Protein AF-A0A969B7B1-F1 (afdb_monomer_lite)

Radius of gyration: 15.43 Å; chains: 1; bounding box: 32×30×44 Å

pLDDT: mean 86.75, std 10.15, range [45.34, 95.5]

Secondary structure (DSSP, 8-state):
---GGGSS-HHHHHHHHHSS--HHHHHHHHHHHHHHHHHHHHHHHHT--GGG--HHHHHHHHHT-HHHHHHHHTTT----HHHHHHHHHHHHHTHHHHHHHHHHTT--GGG--HHHHHHHHHHHHHHHH--

Foldseek 3Di:
DDDPCRLADPVLLVLLVPFQADPVLSVLLSLLSNLLVLLLVLCVVVVHFSVPCDLVSQLVVQLPPPVVQVVLVVVVHGPDPVVSVVSSVSSVVNPVVLVVLCVVVVHGSNPDDSVSSSVSSSVVRVVVVVD

Sequence (131 aa):
MLNPNELLTPEESAQVDGALMTAKDRFSTRVAIYALRILKQVAAEGGLPIGAVAADDLQGFIARDAAAQARLAAQSMAMDDRFVQFWSNIIFSAQKPLGAIAATHQCSLASITTAQIIDWFEAQSKASLGS

Structure (mmCIF, N/CA/C/O backbone):
data_AF-A0A969B7B1-F1
#
_entry.id   AF-A0A969B7B1-F1
#
loop_
_atom_site.group_PDB
_atom_site.id
_atom_site.type_symbol
_atom_site.label_atom_id
_atom_site.label_alt_id
_atom_site.label_comp_id
_atom_site.label_asym_id
_atom_site.label_entity_id
_atom_site.label_seq_id
_atom_site.pdbx_PDB_ins_code
_atom_site.Cartn_x
_atom_site.Cartn_y
_atom_site.Cartn_z
_atom_site.occupancy
_atom_site.B_iso_or_equiv
_atom_site.auth_seq_id
_atom_site.auth_comp_id
_atom_site.auth_asym_id
_atom_site.auth_atom_id
_atom_site.pdbx_PDB_model_num
ATOM 1 N N . MET A 1 1 ? 3.369 2.002 -14.182 1.00 50.03 1 MET A N 1
ATOM 2 C CA . MET A 1 1 ? 3.197 2.280 -12.738 1.00 50.03 1 MET A CA 1
ATOM 3 C C . MET A 1 1 ? 2.050 3.235 -12.507 1.00 50.03 1 MET A C 1
ATOM 5 O O . MET A 1 1 ? 1.841 4.121 -13.331 1.00 50.03 1 MET A O 1
ATOM 9 N N . LEU A 1 2 ? 1.367 3.090 -11.370 1.00 47.62 2 LEU A N 1
ATOM 10 C CA . LEU A 1 2 ? 0.388 4.047 -10.853 1.00 47.62 2 LEU A CA 1
ATOM 11 C C . LEU A 1 2 ? 0.933 5.481 -10.962 1.00 47.62 2 LEU A C 1
ATOM 13 O O . LEU A 1 2 ? 2.019 5.777 -10.457 1.00 47.62 2 LEU A O 1
ATOM 17 N N . ASN A 1 3 ? 0.200 6.377 -11.625 1.00 48.88 3 ASN A N 1
ATOM 18 C CA . ASN A 1 3 ? 0.478 7.799 -11.480 1.00 48.88 3 ASN A CA 1
ATOM 19 C C . ASN A 1 3 ? 0.301 8.152 -9.997 1.00 48.88 3 ASN A C 1
ATOM 21 O O . ASN A 1 3 ? -0.726 7.796 -9.424 1.00 48.88 3 ASN A O 1
ATOM 25 N N . PRO A 1 4 ? 1.239 8.875 -9.364 1.00 47.00 4 PRO A N 1
ATOM 26 C CA . PRO A 1 4 ? 1.083 9.299 -7.974 1.00 47.00 4 PRO A CA 1
ATOM 27 C C . PRO A 1 4 ? -0.216 10.081 -7.716 1.00 47.00 4 PRO A C 1
ATOM 29 O O . PRO A 1 4 ? -0.790 9.972 -6.639 1.00 47.00 4 PRO A O 1
ATOM 32 N N . ASN A 1 5 ? -0.713 10.789 -8.738 1.00 45.34 5 ASN A N 1
ATOM 33 C CA . ASN A 1 5 ? -1.994 11.507 -8.731 1.00 45.34 5 ASN A CA 1
ATOM 34 C C . ASN A 1 5 ? -3.237 10.609 -8.918 1.00 45.34 5 ASN A C 1
ATOM 36 O O . ASN A 1 5 ? -4.351 11.108 -8.833 1.00 45.34 5 ASN A O 1
ATOM 40 N N . GLU A 1 6 ? -3.068 9.311 -9.178 1.00 52.81 6 GLU A N 1
ATOM 41 C CA . GLU A 1 6 ? -4.148 8.321 -9.370 1.00 52.81 6 GLU A CA 1
ATOM 42 C C . GLU A 1 6 ? -4.094 7.192 -8.323 1.00 52.81 6 GLU A C 1
ATOM 44 O O . GLU A 1 6 ? -4.854 6.222 -8.365 1.00 52.81 6 GLU A O 1
ATOM 49 N N . LEU A 1 7 ? -3.164 7.293 -7.372 1.00 65.69 7 LEU A N 1
ATOM 50 C CA . LEU A 1 7 ? -2.952 6.297 -6.329 1.00 65.69 7 LEU A CA 1
ATOM 51 C C . LE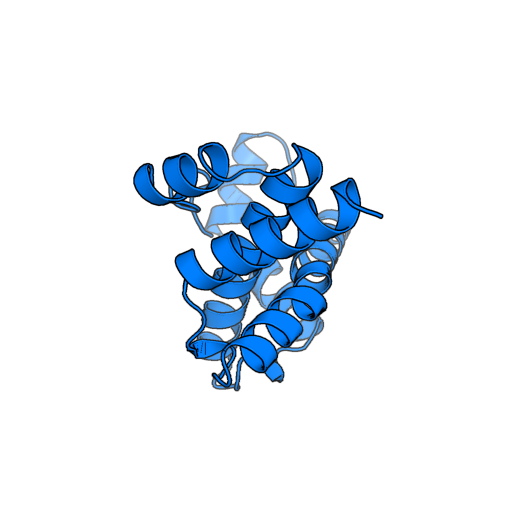U A 1 7 ? -4.076 6.286 -5.283 1.00 65.69 7 LEU A C 1
ATOM 53 O O . LEU A 1 7 ? -4.409 5.224 -4.759 1.00 65.69 7 LEU A O 1
ATOM 57 N N . LEU A 1 8 ? -4.655 7.455 -5.017 1.00 70.50 8 LEU A N 1
ATOM 58 C CA . LEU A 1 8 ? -5.920 7.655 -4.315 1.00 70.50 8 LEU A CA 1
ATOM 59 C C . LEU A 1 8 ? -6.754 8.585 -5.178 1.00 70.50 8 LEU A C 1
ATOM 61 O O . LEU A 1 8 ? -6.224 9.569 -5.698 1.00 70.50 8 LEU A O 1
ATOM 65 N N . THR A 1 9 ? -8.045 8.306 -5.313 1.00 81.25 9 THR A N 1
ATOM 66 C CA . THR A 1 9 ? -8.951 9.316 -5.858 1.00 81.25 9 THR A CA 1
ATOM 67 C C . THR A 1 9 ? -9.034 10.501 -4.887 1.00 81.25 9 THR A C 1
ATOM 69 O O . THR A 1 9 ? -8.731 10.355 -3.694 1.00 81.25 9 THR A O 1
ATOM 72 N N . PRO A 1 10 ? -9.446 11.692 -5.351 1.00 80.75 10 PRO A N 1
ATOM 73 C CA . PRO A 1 10 ? -9.705 12.817 -4.462 1.00 80.75 10 PRO A CA 1
ATOM 74 C C . PRO A 1 10 ? -10.664 12.456 -3.321 1.00 80.75 10 PRO A C 1
ATOM 76 O O . PRO A 1 10 ? -10.438 12.888 -2.190 1.00 80.75 10 PRO A O 1
ATOM 79 N N . GLU A 1 11 ? -11.678 11.617 -3.580 1.00 84.06 11 GLU A N 1
ATOM 80 C CA . GLU A 1 11 ? -12.569 11.130 -2.522 1.00 84.06 11 GLU A CA 1
ATOM 81 C C . GLU A 1 11 ? -11.828 10.264 -1.501 1.00 84.06 11 GLU A C 1
ATOM 83 O O . GLU A 1 11 ? -11.985 10.474 -0.300 1.00 84.06 11 GLU A O 1
ATOM 88 N N . GLU A 1 12 ? -10.988 9.327 -1.945 1.00 85.94 12 GLU A N 1
ATOM 89 C CA . GLU A 1 12 ? -10.219 8.475 -1.033 1.00 85.94 12 GLU A CA 1
ATOM 90 C C . GLU A 1 12 ? -9.220 9.296 -0.201 1.00 85.94 12 GLU A C 1
ATOM 92 O O . GLU A 1 12 ? -9.060 9.045 0.993 1.00 85.94 12 GLU A O 1
ATOM 97 N N . SER A 1 13 ? -8.574 10.315 -0.785 1.00 84.25 13 SER A N 1
ATOM 98 C CA . SER A 1 13 ? -7.700 11.205 -0.009 1.00 84.25 13 SER A CA 1
ATOM 99 C C . SER A 1 13 ? -8.492 11.998 1.026 1.00 84.25 13 SER A C 1
ATOM 101 O O . SER A 1 13 ? -8.058 12.085 2.172 1.00 84.25 13 SER A O 1
ATOM 103 N N . ALA A 1 14 ? -9.662 12.527 0.655 1.00 85.31 14 ALA A N 1
ATOM 104 C CA . ALA A 1 14 ? -10.532 13.240 1.584 1.00 85.31 14 ALA A CA 1
ATOM 105 C C . ALA A 1 14 ? -11.002 12.339 2.738 1.00 85.31 14 ALA A C 1
ATOM 107 O O . ALA A 1 14 ? -11.061 12.794 3.878 1.00 85.31 14 ALA A O 1
ATOM 108 N N . GLN A 1 15 ? -11.274 11.057 2.474 1.00 87.75 15 GLN A N 1
ATOM 109 C CA . GLN A 1 15 ? -11.614 10.081 3.515 1.00 87.75 15 GLN A CA 1
ATOM 110 C C . GLN A 1 15 ? -10.441 9.829 4.472 1.00 87.75 15 GLN A C 1
ATOM 112 O O . GLN A 1 15 ? -10.631 9.844 5.686 1.00 87.75 15 GLN A O 1
ATOM 117 N N . VAL A 1 16 ? -9.219 9.655 3.952 1.00 88.19 16 VAL A N 1
ATOM 118 C CA . VAL A 1 16 ? -8.013 9.481 4.786 1.00 88.19 16 VAL A CA 1
ATOM 119 C C . VAL A 1 16 ? -7.732 10.726 5.633 1.00 88.19 16 VAL A C 1
ATOM 121 O O . VAL A 1 16 ? -7.337 10.608 6.792 1.00 88.19 16 VAL A O 1
ATOM 124 N N . ASP A 1 17 ? -7.912 11.920 5.067 1.00 86.38 17 ASP A N 1
ATOM 125 C CA . ASP A 1 17 ? -7.662 13.181 5.769 1.00 86.38 17 ASP A CA 1
ATOM 126 C C . ASP A 1 17 ? -8.764 13.519 6.786 1.00 86.38 17 ASP A C 1
ATOM 128 O O . ASP A 1 17 ? -8.473 14.130 7.814 1.00 86.38 17 ASP A O 1
ATOM 132 N N . GLY A 1 18 ? -10.004 13.089 6.532 1.00 86.38 18 GLY A N 1
ATOM 133 C CA . GLY A 1 18 ? -11.143 13.252 7.438 1.00 86.38 18 GLY A CA 1
ATOM 134 C C . GLY A 1 18 ? -11.186 12.256 8.603 1.00 86.38 18 GLY A C 1
ATOM 135 O O . GLY A 1 18 ? -11.868 12.519 9.592 1.00 86.38 18 GLY A O 1
ATOM 136 N N . ALA A 1 19 ? -10.464 11.135 8.517 1.00 88.50 19 ALA A N 1
ATOM 137 C CA . ALA A 1 19 ? -10.406 10.131 9.577 1.00 88.50 19 ALA A CA 1
ATOM 138 C C . ALA A 1 19 ? -9.637 10.637 10.814 1.00 88.50 19 ALA A C 1
ATOM 140 O O . ALA A 1 19 ? -8.616 11.329 10.705 1.00 88.50 19 ALA A O 1
ATOM 141 N N . LEU A 1 20 ? -10.087 10.248 12.014 1.00 88.44 20 LEU A N 1
ATOM 142 C CA . LEU A 1 20 ? -9.448 10.626 13.282 1.00 88.44 20 LEU A CA 1
ATOM 143 C C . LEU A 1 20 ? -8.171 9.817 13.519 1.00 88.44 20 LEU A C 1
ATOM 145 O O . LEU A 1 20 ? -8.143 8.837 14.260 1.00 88.44 20 LEU A O 1
ATOM 149 N N . MET A 1 21 ? -7.106 10.255 12.858 1.00 90.44 21 MET A N 1
ATOM 150 C CA . MET A 1 21 ? -5.830 9.561 12.789 1.00 90.44 21 MET A CA 1
ATOM 151 C C . MET A 1 21 ? -4.654 10.503 13.049 1.00 90.44 21 MET A C 1
ATOM 153 O O . MET A 1 21 ? -4.721 11.705 12.772 1.00 90.44 21 MET A O 1
ATOM 157 N N . THR A 1 22 ? -3.523 9.970 13.512 1.00 89.44 22 THR A N 1
ATOM 158 C CA . THR A 1 22 ? -2.269 10.739 13.520 1.00 89.44 22 THR A CA 1
ATOM 159 C C . THR A 1 22 ? -1.710 10.899 12.098 1.00 89.44 22 THR A C 1
ATOM 161 O O . THR A 1 22 ? -2.082 10.176 11.172 1.00 89.44 22 THR A O 1
ATOM 164 N N . ALA A 1 23 ? -0.775 11.834 11.896 1.00 87.00 23 ALA A N 1
ATOM 165 C CA . ALA A 1 23 ? -0.114 12.006 10.596 1.00 87.00 23 ALA A CA 1
ATOM 166 C C . ALA A 1 23 ? 0.634 10.737 10.144 1.00 87.00 23 ALA A C 1
ATOM 168 O O . ALA A 1 23 ? 0.629 10.398 8.959 1.00 87.00 23 ALA A O 1
ATOM 169 N N . LYS A 1 24 ? 1.234 10.015 11.099 1.00 88.81 24 LYS A N 1
ATOM 170 C CA . LYS A 1 24 ? 1.912 8.737 10.864 1.00 88.81 24 LYS A CA 1
ATOM 171 C C . LYS A 1 24 ? 0.930 7.665 10.398 1.00 88.81 24 LYS A C 1
ATOM 173 O O . LYS A 1 24 ? 1.226 6.936 9.450 1.00 88.81 24 LYS A O 1
ATOM 178 N N . ASP A 1 25 ? -0.230 7.579 11.039 1.00 90.94 25 ASP A N 1
ATOM 179 C CA . ASP A 1 25 ? -1.227 6.575 10.678 1.00 90.94 25 ASP A CA 1
ATOM 180 C C . ASP A 1 25 ? -1.825 6.890 9.306 1.00 90.94 25 ASP A C 1
ATOM 182 O O . ASP A 1 25 ? -1.924 5.992 8.479 1.00 90.94 25 ASP A O 1
ATOM 186 N N . ARG A 1 26 ? -2.104 8.168 8.994 1.00 91.25 26 ARG A N 1
ATOM 187 C CA . ARG A 1 26 ? -2.549 8.570 7.646 1.00 91.25 26 ARG A CA 1
ATOM 188 C C . ARG A 1 26 ? -1.549 8.163 6.571 1.00 91.25 26 ARG A C 1
ATOM 190 O O . ARG A 1 26 ? -1.942 7.641 5.532 1.00 91.25 26 ARG A O 1
ATOM 197 N N . PHE A 1 27 ? -0.255 8.383 6.802 1.00 89.12 27 PHE A N 1
ATOM 198 C CA . PHE A 1 27 ? 0.783 7.922 5.879 1.00 89.12 27 PHE A CA 1
ATOM 199 C C . PHE A 1 27 ? 0.752 6.395 5.714 1.00 89.12 27 PHE A C 1
ATOM 201 O O . PHE A 1 27 ? 0.780 5.896 4.591 1.00 89.12 27 PHE A O 1
ATOM 208 N N . SER A 1 28 ? 0.623 5.662 6.820 1.00 91.50 28 SER A N 1
ATOM 209 C CA . SER A 1 28 ? 0.591 4.196 6.822 1.00 91.50 28 SER A CA 1
ATOM 210 C C . SER A 1 28 ? -0.644 3.638 6.104 1.00 91.50 28 SER A C 1
ATOM 212 O O . SER A 1 28 ? -0.521 2.677 5.348 1.00 91.50 28 SER A O 1
ATOM 214 N N . THR A 1 29 ? -1.805 4.284 6.241 1.00 93.38 29 THR A N 1
ATOM 215 C CA . THR A 1 29 ? -3.024 3.978 5.477 1.00 93.38 29 THR A CA 1
ATOM 216 C C . THR A 1 29 ? -2.802 4.134 3.984 1.00 93.38 29 THR A C 1
ATOM 218 O O . THR A 1 29 ? -3.125 3.227 3.218 1.00 93.38 29 THR A O 1
ATOM 221 N N . ARG A 1 30 ? -2.197 5.250 3.553 1.00 91.31 30 ARG A N 1
ATOM 222 C CA . ARG A 1 30 ? -1.871 5.467 2.135 1.00 91.31 30 ARG A CA 1
ATOM 223 C C . ARG A 1 30 ? -0.946 4.366 1.617 1.00 91.31 30 ARG A C 1
ATOM 225 O O . ARG A 1 30 ? -1.246 3.753 0.598 1.00 91.31 30 ARG A O 1
ATOM 232 N N . VAL A 1 31 ? 0.117 4.048 2.361 1.00 90.44 31 VAL A N 1
ATOM 233 C CA . VAL A 1 31 ? 1.030 2.943 2.027 1.00 90.44 31 VAL A CA 1
ATOM 234 C C . VAL A 1 31 ? 0.285 1.610 1.921 1.00 90.44 31 VAL A C 1
ATOM 236 O O . VAL A 1 31 ? 0.513 0.876 0.963 1.00 90.44 31 VAL A O 1
ATOM 239 N N . ALA A 1 32 ? -0.631 1.302 2.841 1.00 93.25 32 ALA A N 1
ATOM 240 C CA . ALA A 1 32 ? -1.399 0.059 2.812 1.00 93.25 32 ALA A CA 1
ATOM 241 C C . ALA A 1 32 ? -2.326 -0.042 1.592 1.00 93.25 32 ALA A C 1
ATOM 243 O O . ALA A 1 32 ? -2.392 -1.096 0.957 1.00 93.25 32 ALA A O 1
ATOM 244 N N . ILE A 1 33 ? -2.986 1.057 1.219 1.00 91.69 33 ILE A N 1
ATOM 245 C CA . ILE A 1 33 ? -3.820 1.122 0.011 1.00 91.69 33 ILE A CA 1
ATOM 246 C C . ILE A 1 33 ? -2.959 0.888 -1.237 1.00 91.69 33 ILE A C 1
ATOM 248 O O . ILE A 1 33 ? -3.324 0.091 -2.106 1.00 91.69 33 ILE A O 1
ATOM 252 N N . TYR A 1 34 ? -1.786 1.522 -1.312 1.00 89.38 34 TYR A N 1
ATOM 253 C CA . TYR A 1 34 ? -0.867 1.367 -2.445 1.00 89.38 34 TYR A CA 1
ATOM 254 C C . TYR A 1 34 ? -0.337 -0.055 -2.547 1.00 89.38 34 TYR A C 1
ATOM 256 O O . TYR A 1 34 ? -0.392 -0.661 -3.617 1.00 89.38 34 TYR A O 1
ATOM 264 N N . ALA A 1 35 ? 0.122 -0.604 -1.425 1.00 91.31 35 ALA A N 1
ATOM 265 C CA . ALA A 1 35 ? 0.618 -1.963 -1.344 1.00 91.31 35 ALA A CA 1
ATOM 266 C C . ALA A 1 35 ? -0.443 -2.960 -1.806 1.00 91.31 35 ALA A C 1
ATOM 268 O O . ALA A 1 35 ? -0.146 -3.813 -2.634 1.00 91.31 35 ALA A O 1
ATOM 269 N N . LEU A 1 36 ? -1.695 -2.816 -1.359 1.00 92.12 36 LEU A N 1
ATOM 270 C CA . LEU A 1 36 ? -2.772 -3.707 -1.779 1.00 92.12 36 LEU A CA 1
ATOM 271 C C . LEU A 1 36 ? -3.013 -3.652 -3.294 1.00 92.12 36 LEU A C 1
ATOM 273 O O . LEU A 1 36 ? -3.165 -4.697 -3.926 1.00 92.12 36 LEU A O 1
ATOM 277 N N . ARG A 1 37 ? -3.046 -2.453 -3.890 1.00 90.62 37 ARG A N 1
ATOM 278 C CA . ARG A 1 37 ? -3.244 -2.287 -5.341 1.00 90.62 37 ARG A CA 1
ATOM 279 C C . ARG A 1 37 ? -2.100 -2.903 -6.142 1.00 90.62 37 ARG A C 1
ATOM 281 O O . ARG A 1 37 ? -2.360 -3.589 -7.126 1.00 90.62 37 ARG A O 1
ATOM 288 N N . ILE A 1 38 ? -0.859 -2.698 -5.702 1.00 89.69 38 ILE A N 1
ATOM 289 C CA . ILE A 1 38 ? 0.315 -3.275 -6.362 1.00 89.69 38 ILE A CA 1
ATOM 290 C C . ILE A 1 38 ? 0.300 -4.797 -6.219 1.00 89.69 38 ILE A C 1
ATOM 292 O O . ILE A 1 38 ? 0.383 -5.495 -7.221 1.00 89.69 38 ILE A O 1
ATOM 296 N N . LEU A 1 39 ? 0.089 -5.329 -5.013 1.00 90.75 39 LEU A N 1
ATOM 297 C CA . LEU A 1 39 ? 0.014 -6.774 -4.786 1.00 90.75 39 LEU A CA 1
ATOM 298 C C . LEU A 1 39 ? -1.098 -7.435 -5.619 1.00 90.75 39 LEU A C 1
ATOM 300 O O . LEU A 1 39 ? -0.888 -8.528 -6.134 1.00 90.75 39 LEU A O 1
ATOM 304 N N . LYS A 1 40 ? -2.249 -6.770 -5.817 1.00 91.06 40 LYS A N 1
ATOM 305 C CA . LYS A 1 40 ? -3.308 -7.226 -6.741 1.00 91.06 40 LYS A CA 1
ATOM 306 C C . LYS A 1 40 ? -2.813 -7.327 -8.188 1.00 91.06 40 LYS A C 1
ATOM 308 O O . LYS A 1 40 ? -3.135 -8.302 -8.859 1.00 91.06 40 LYS A O 1
ATOM 313 N N . GLN A 1 41 ? -2.045 -6.346 -8.663 1.00 89.44 41 GLN A N 1
ATOM 314 C CA . GLN A 1 41 ? -1.490 -6.350 -10.022 1.00 89.44 41 GLN A CA 1
ATOM 315 C C . GLN A 1 41 ? -0.428 -7.437 -10.200 1.00 89.44 41 GLN A C 1
ATOM 317 O O . GLN A 1 41 ? -0.520 -8.205 -11.152 1.00 89.44 41 GLN A O 1
ATOM 322 N N . VAL A 1 42 ? 0.514 -7.559 -9.258 1.00 91.00 42 VAL A N 1
ATOM 323 C CA . VAL A 1 42 ? 1.555 -8.602 -9.299 1.00 91.00 42 VAL A CA 1
ATOM 324 C C . VAL A 1 42 ? 0.927 -9.996 -9.281 1.00 91.00 42 VAL A C 1
ATOM 326 O O . VAL A 1 42 ? 1.277 -10.848 -10.091 1.00 91.00 42 VAL A O 1
ATOM 329 N N . ALA A 1 43 ? -0.054 -10.212 -8.402 1.00 91.31 43 ALA A N 1
ATOM 330 C CA . ALA A 1 43 ? -0.806 -11.460 -8.321 1.00 91.31 43 ALA A CA 1
ATOM 331 C C . ALA A 1 43 ? -1.527 -11.793 -9.638 1.00 91.31 43 ALA A C 1
ATOM 333 O O . ALA A 1 43 ? -1.478 -12.933 -10.098 1.00 91.31 43 ALA A O 1
ATOM 334 N N . ALA A 1 44 ? -2.164 -10.796 -10.262 1.00 90.31 44 ALA A N 1
ATOM 335 C CA . ALA A 1 44 ? -2.850 -10.966 -11.538 1.00 90.31 44 ALA A CA 1
ATOM 336 C C . ALA A 1 44 ? -1.881 -11.281 -12.693 1.00 90.31 44 ALA A C 1
ATOM 338 O O . ALA A 1 44 ? -2.186 -12.154 -13.500 1.00 90.31 44 ALA A O 1
ATOM 339 N N . GLU A 1 45 ? -0.719 -10.619 -12.757 1.00 89.69 45 GLU A N 1
ATOM 340 C CA . GLU A 1 45 ? 0.314 -10.879 -13.776 1.00 89.69 45 GLU A CA 1
ATOM 341 C C . GLU A 1 45 ? 0.940 -12.271 -13.610 1.00 89.69 45 GLU A C 1
ATOM 343 O O . GLU A 1 45 ? 1.139 -12.980 -14.594 1.00 89.69 45 GLU A O 1
ATOM 348 N N . GLY A 1 46 ? 1.211 -12.685 -12.369 1.00 87.12 46 GLY A N 1
ATOM 349 C CA . GLY A 1 46 ? 1.795 -13.993 -12.065 1.00 87.12 46 GLY A CA 1
ATOM 350 C C . GLY A 1 46 ? 0.800 -15.158 -12.076 1.00 87.12 46 GLY A C 1
ATOM 351 O O . GLY A 1 46 ? 1.219 -16.311 -12.016 1.00 87.12 46 GLY A O 1
ATOM 352 N N . GLY A 1 47 ? -0.511 -14.891 -12.121 1.00 89.88 47 GLY A N 1
ATOM 353 C CA . GLY A 1 47 ? -1.543 -15.924 -11.964 1.00 89.88 47 GLY A CA 1
ATOM 354 C C . GLY A 1 47 ? -1.553 -16.568 -10.570 1.00 89.88 47 GLY A C 1
ATOM 355 O O . GLY A 1 47 ? -1.933 -17.729 -10.423 1.00 89.88 47 GLY A O 1
ATOM 356 N N . LEU A 1 48 ? -1.115 -15.830 -9.548 1.00 90.88 48 LEU A N 1
ATOM 357 C CA . LEU A 1 48 ? -0.958 -16.301 -8.172 1.00 90.88 48 LEU A CA 1
ATOM 358 C C . LEU A 1 48 ? -2.003 -15.651 -7.254 1.00 90.88 48 LEU A C 1
ATOM 360 O O . LEU A 1 48 ? -2.474 -14.546 -7.524 1.00 90.88 48 LEU A O 1
ATOM 364 N N . PRO A 1 49 ? -2.376 -16.282 -6.127 1.00 89.19 49 PRO A N 1
ATOM 365 C CA . PRO A 1 49 ? -3.155 -15.596 -5.107 1.00 89.19 49 PRO A CA 1
ATOM 366 C C . PRO A 1 49 ? -2.317 -14.486 -4.455 1.00 89.19 49 PRO A C 1
ATOM 368 O O . PRO A 1 49 ? -1.128 -14.656 -4.210 1.00 89.19 49 PRO A O 1
ATOM 371 N N . ILE A 1 50 ? -2.954 -13.369 -4.089 1.00 88.62 50 ILE A N 1
ATOM 372 C CA . ILE A 1 50 ? -2.284 -12.189 -3.497 1.00 88.62 50 ILE A CA 1
ATOM 373 C C . ILE A 1 50 ? -1.424 -12.542 -2.277 1.00 88.62 50 ILE A C 1
ATOM 375 O O . ILE A 1 50 ? -0.345 -11.988 -2.100 1.00 88.62 50 ILE A O 1
ATOM 379 N N . GLY A 1 51 ? -1.885 -13.476 -1.441 1.00 85.19 51 GLY A N 1
ATOM 380 C CA . GLY A 1 51 ? -1.141 -13.923 -0.260 1.00 85.19 51 GLY A CA 1
ATOM 381 C C . GLY A 1 51 ? 0.106 -14.763 -0.565 1.00 85.19 51 GLY A C 1
ATOM 382 O O . GLY A 1 51 ? 0.867 -15.033 0.355 1.00 85.19 51 GLY A O 1
ATOM 383 N N . ALA A 1 52 ? 0.309 -15.179 -1.818 1.00 88.50 52 ALA A N 1
ATOM 384 C CA . ALA A 1 52 ? 1.469 -15.950 -2.263 1.00 88.50 52 ALA A CA 1
ATOM 385 C C . ALA A 1 52 ? 2.482 -15.122 -3.070 1.00 88.50 52 ALA A C 1
ATOM 387 O O . ALA A 1 52 ? 3.474 -15.682 -3.520 1.00 88.50 52 ALA A O 1
ATOM 388 N N . VAL A 1 53 ? 2.250 -13.815 -3.255 1.00 90.25 53 VAL A N 1
ATOM 389 C CA . VAL A 1 53 ? 3.203 -12.929 -3.940 1.00 90.25 53 VAL A CA 1
ATOM 390 C C . VAL A 1 53 ? 4.502 -12.863 -3.136 1.00 90.25 53 VAL A C 1
ATOM 392 O O . VAL A 1 53 ? 4.508 -12.382 -1.997 1.00 90.25 53 VAL A O 1
ATOM 395 N N . ALA A 1 54 ? 5.595 -13.343 -3.730 1.00 89.88 54 ALA A N 1
ATOM 396 C CA . ALA A 1 54 ? 6.910 -13.354 -3.111 1.00 89.88 54 ALA A CA 1
ATOM 397 C C . ALA A 1 54 ? 7.664 -12.035 -3.338 1.00 89.88 54 ALA A C 1
ATOM 399 O O . ALA A 1 54 ? 7.281 -11.185 -4.148 1.00 89.88 54 ALA A O 1
ATOM 400 N N . ALA A 1 55 ? 8.774 -11.868 -2.614 1.00 87.50 55 ALA A N 1
ATOM 401 C CA . ALA A 1 55 ? 9.644 -10.704 -2.761 1.00 87.50 55 ALA A CA 1
ATOM 402 C C . ALA A 1 55 ? 10.194 -10.552 -4.176 1.00 87.50 55 ALA A C 1
ATOM 404 O O . ALA A 1 55 ? 10.207 -9.441 -4.701 1.00 87.50 55 ALA A O 1
ATOM 405 N N . ASP A 1 56 ? 10.577 -11.660 -4.799 1.00 89.00 56 ASP A N 1
ATOM 406 C CA . ASP A 1 56 ? 11.176 -11.653 -6.129 1.00 89.00 56 ASP A CA 1
ATOM 407 C C . ASP A 1 56 ? 10.146 -11.307 -7.215 1.00 89.00 56 ASP A C 1
ATOM 409 O O . ASP A 1 56 ? 10.470 -10.563 -8.142 1.00 89.00 56 ASP A O 1
ATOM 413 N N . ASP A 1 57 ? 8.887 -11.744 -7.063 1.00 90.81 57 ASP A N 1
ATOM 414 C CA . ASP A 1 57 ? 7.789 -11.382 -7.974 1.00 90.81 57 ASP A CA 1
ATOM 415 C C . ASP A 1 57 ? 7.568 -9.867 -7.980 1.00 90.81 57 ASP A C 1
ATOM 417 O O . ASP A 1 57 ? 7.465 -9.233 -9.032 1.00 90.81 57 ASP A O 1
ATOM 421 N N . LEU A 1 58 ? 7.537 -9.269 -6.786 1.00 90.06 58 LEU A N 1
ATOM 422 C CA . LEU A 1 58 ? 7.344 -7.836 -6.621 1.00 90.06 58 LEU A CA 1
ATOM 423 C C . LEU A 1 58 ? 8.543 -7.032 -7.135 1.00 90.06 58 LEU A C 1
ATOM 425 O O . LEU A 1 58 ? 8.356 -6.030 -7.825 1.00 90.06 58 LEU A O 1
ATOM 429 N N . GLN A 1 59 ? 9.766 -7.460 -6.818 1.00 91.31 59 GLN A N 1
ATOM 430 C CA . GLN A 1 59 ? 10.981 -6.799 -7.296 1.00 91.31 59 GLN A CA 1
ATOM 431 C C . GLN A 1 59 ? 11.062 -6.842 -8.822 1.00 91.31 59 GLN A C 1
ATOM 433 O O . GLN A 1 59 ? 11.303 -5.811 -9.448 1.00 91.31 59 GLN A O 1
ATOM 438 N N . GLY A 1 60 ? 10.791 -8.004 -9.424 1.00 90.12 60 GLY A N 1
ATOM 439 C CA . GLY A 1 60 ? 10.742 -8.170 -10.873 1.00 90.12 60 GLY A CA 1
ATOM 440 C C . GLY A 1 60 ? 9.651 -7.319 -11.522 1.00 90.12 60 GLY A C 1
ATOM 441 O O . GLY A 1 60 ? 9.890 -6.707 -12.562 1.00 90.12 60 GLY A O 1
ATOM 442 N N . PHE A 1 61 ? 8.478 -7.219 -10.894 1.00 90.12 61 PHE A N 1
ATOM 443 C CA . PHE A 1 61 ? 7.406 -6.341 -11.358 1.00 90.12 61 PHE A CA 1
ATOM 444 C C . PHE A 1 61 ? 7.826 -4.865 -11.345 1.00 90.12 61 PHE A C 1
ATOM 446 O O . PHE A 1 61 ? 7.678 -4.176 -12.353 1.00 90.12 61 PHE A O 1
ATOM 453 N N . ILE A 1 62 ? 8.402 -4.385 -10.236 1.00 88.19 62 ILE A N 1
ATOM 454 C CA . ILE A 1 62 ? 8.869 -2.996 -10.114 1.00 88.19 62 ILE A CA 1
ATOM 455 C C . ILE A 1 62 ? 9.969 -2.715 -11.143 1.00 88.19 62 ILE A C 1
ATOM 457 O O . ILE A 1 62 ? 9.880 -1.724 -11.862 1.00 88.19 62 ILE A O 1
ATOM 461 N N . ALA A 1 63 ? 10.970 -3.593 -11.246 1.00 88.31 63 ALA A N 1
ATOM 462 C CA . ALA A 1 63 ? 12.143 -3.407 -12.099 1.00 88.31 63 ALA A CA 1
ATOM 463 C C . ALA A 1 63 ? 11.822 -3.361 -13.605 1.00 88.31 63 ALA A C 1
ATOM 465 O O . ALA A 1 63 ? 12.577 -2.774 -14.378 1.00 88.31 63 ALA A O 1
ATOM 466 N N . ARG A 1 64 ? 10.714 -3.976 -14.039 1.00 88.38 64 ARG A N 1
ATOM 467 C CA . ARG A 1 64 ? 10.290 -4.010 -15.452 1.00 88.38 64 ARG A CA 1
ATOM 468 C C . ARG A 1 64 ? 9.355 -2.865 -15.841 1.00 88.38 64 ARG A C 1
ATOM 470 O O . ARG A 1 64 ? 8.940 -2.781 -16.998 1.00 88.38 64 ARG A O 1
ATOM 477 N N . ASP A 1 65 ? 9.016 -1.976 -14.912 1.00 85.12 65 ASP A N 1
ATOM 478 C CA . ASP A 1 65 ? 8.090 -0.879 -15.174 1.00 85.12 65 ASP A CA 1
ATOM 479 C C . ASP A 1 65 ? 8.759 0.247 -15.979 1.00 85.12 65 ASP A C 1
ATOM 481 O O . ASP A 1 65 ? 9.275 1.231 -15.443 1.00 85.12 65 ASP A O 1
ATOM 485 N N . ALA A 1 66 ? 8.715 0.119 -17.307 1.00 83.38 66 ALA A N 1
ATOM 486 C CA . ALA A 1 66 ? 9.316 1.080 -18.230 1.00 83.38 66 ALA A CA 1
ATOM 487 C C . ALA A 1 66 ? 8.772 2.513 -18.052 1.00 83.38 66 ALA A C 1
ATOM 489 O O . ALA A 1 66 ? 9.505 3.488 -18.225 1.00 83.38 66 ALA A O 1
ATOM 490 N N . ALA A 1 67 ? 7.499 2.663 -17.669 1.00 84.06 67 ALA A N 1
ATOM 491 C CA . ALA A 1 67 ? 6.904 3.974 -17.420 1.00 84.06 67 ALA A CA 1
ATOM 492 C C . ALA A 1 67 ? 7.436 4.600 -16.119 1.00 84.06 67 ALA A C 1
ATOM 494 O O . ALA A 1 67 ? 7.725 5.800 -16.085 1.00 84.06 67 ALA A O 1
ATOM 495 N N . ALA A 1 68 ? 7.599 3.802 -15.057 1.00 81.88 68 ALA A N 1
ATOM 496 C CA . ALA A 1 68 ? 8.261 4.242 -13.830 1.00 81.88 68 ALA A CA 1
ATOM 497 C C . ALA A 1 68 ? 9.699 4.682 -14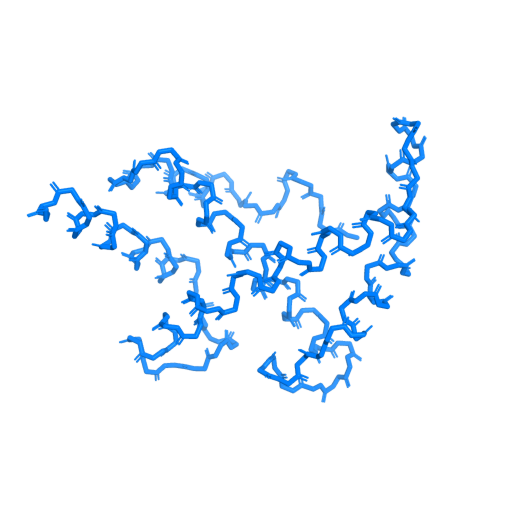.106 1.00 81.88 68 ALA A C 1
ATOM 499 O O . ALA A 1 68 ? 10.117 5.753 -13.667 1.00 81.88 68 ALA A O 1
ATOM 500 N N . GLN A 1 69 ? 10.433 3.877 -14.874 1.00 85.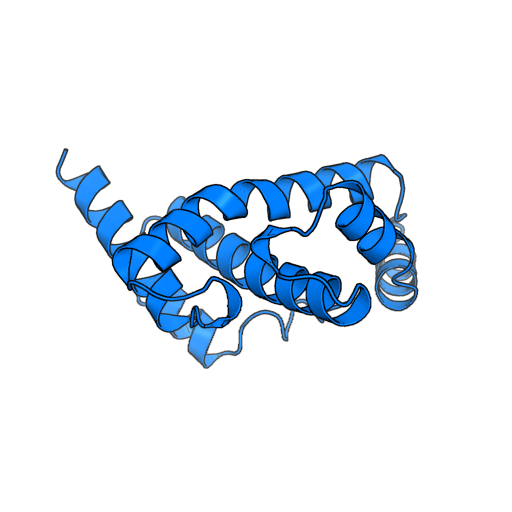31 69 GLN A N 1
ATOM 501 C CA . GLN A 1 69 ? 11.818 4.149 -15.225 1.00 85.31 69 GLN A CA 1
ATOM 502 C C . GLN A 1 69 ? 11.953 5.457 -16.016 1.00 85.31 69 GLN A C 1
ATOM 504 O O . GLN A 1 69 ? 12.782 6.296 -15.668 1.00 85.31 69 GLN A O 1
ATOM 509 N N . ALA A 1 70 ? 11.087 5.690 -17.009 1.00 85.81 70 ALA A N 1
ATOM 510 C CA . ALA A 1 70 ? 11.057 6.945 -17.760 1.00 85.81 70 ALA A CA 1
ATOM 511 C C . ALA A 1 70 ? 10.742 8.162 -16.867 1.00 85.81 70 ALA A C 1
ATOM 513 O O . ALA A 1 70 ? 11.371 9.213 -16.999 1.00 85.81 70 ALA A O 1
ATOM 514 N N . ARG A 1 71 ? 9.804 8.026 -15.918 1.00 86.06 71 ARG A N 1
ATOM 515 C CA . ARG A 1 71 ? 9.444 9.097 -14.970 1.00 86.06 71 ARG A CA 1
ATOM 516 C C . ARG A 1 71 ? 10.562 9.414 -13.974 1.00 86.06 71 ARG A C 1
ATOM 518 O O . ARG A 1 71 ? 10.731 10.579 -13.617 1.00 86.06 71 ARG A O 1
ATOM 525 N N . LEU A 1 72 ? 11.285 8.402 -13.502 1.00 86.56 72 LEU A N 1
ATOM 526 C CA . LEU A 1 72 ? 12.457 8.593 -12.648 1.00 86.56 72 LEU A CA 1
ATOM 527 C C . LEU A 1 72 ? 13.573 9.281 -13.435 1.00 86.56 72 LEU A C 1
ATOM 529 O O . LEU A 1 72 ? 14.107 10.283 -12.965 1.00 86.56 72 LEU A O 1
ATOM 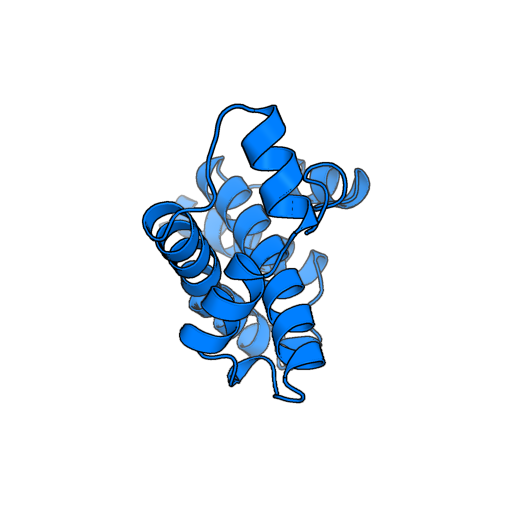533 N N . ALA A 1 73 ? 13.837 8.833 -14.665 1.00 88.00 73 ALA A N 1
ATOM 534 C CA . ALA A 1 73 ? 14.839 9.443 -15.535 1.00 88.00 73 ALA A CA 1
ATOM 535 C C . ALA A 1 73 ? 14.537 10.925 -15.822 1.00 88.00 73 ALA A C 1
ATOM 537 O O . ALA A 1 73 ? 15.442 11.754 -15.780 1.00 88.00 73 ALA A O 1
ATOM 538 N N . ALA A 1 74 ? 13.262 11.284 -16.021 1.00 90.75 74 ALA A N 1
ATOM 539 C CA . ALA A 1 74 ? 12.829 12.677 -16.175 1.00 90.75 74 ALA A CA 1
ATOM 540 C C . ALA A 1 74 ? 13.088 13.552 -14.930 1.00 90.75 74 ALA A C 1
ATOM 542 O O . ALA A 1 74 ? 13.125 14.775 -15.035 1.00 90.75 74 ALA A O 1
ATOM 543 N N . GLN A 1 75 ? 13.274 12.935 -13.760 1.00 88.69 75 GLN A N 1
ATOM 544 C CA . GLN A 1 75 ? 13.632 13.586 -12.496 1.00 88.69 75 GLN A CA 1
ATOM 545 C C . GLN A 1 75 ? 15.116 13.390 -12.139 1.00 88.69 75 GLN A C 1
ATOM 547 O O . GLN A 1 75 ? 15.504 13.599 -10.991 1.00 88.69 75 GLN A O 1
ATOM 552 N N . SER A 1 76 ? 15.951 12.976 -13.099 1.00 89.00 76 SER A N 1
ATOM 553 C CA . SER A 1 76 ? 17.369 12.648 -12.885 1.00 89.00 76 SER A CA 1
ATOM 554 C C . SER A 1 76 ? 17.597 11.558 -11.825 1.00 89.00 76 SER A C 1
ATOM 556 O O . SER A 1 76 ? 18.638 11.520 -11.173 1.00 89.00 76 SER A O 1
ATOM 558 N N . MET A 1 77 ? 16.620 10.667 -11.647 1.00 87.56 77 MET A N 1
ATOM 559 C CA . MET A 1 77 ? 16.6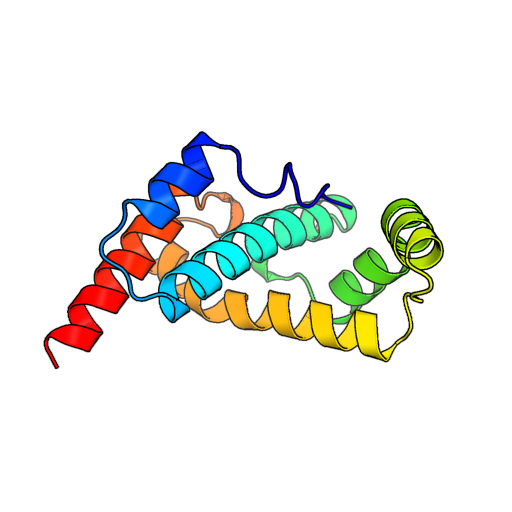81 9.504 -10.765 1.00 87.56 77 MET A CA 1
ATOM 560 C C . MET A 1 77 ? 16.783 8.216 -11.588 1.00 87.56 77 MET A C 1
ATOM 562 O O . MET A 1 77 ? 16.314 8.147 -12.723 1.00 87.56 77 MET A O 1
ATOM 566 N N . ALA A 1 78 ? 17.356 7.169 -10.997 1.00 87.38 78 ALA A N 1
ATOM 567 C CA . ALA A 1 78 ? 17.417 5.839 -11.592 1.00 87.38 78 ALA A CA 1
ATOM 568 C C . ALA A 1 78 ? 16.588 4.841 -10.778 1.00 87.38 78 ALA A C 1
ATOM 570 O O . ALA A 1 78 ? 16.506 4.933 -9.554 1.00 87.38 78 ALA A O 1
ATOM 571 N N . MET A 1 79 ? 15.993 3.872 -11.472 1.00 87.19 79 MET A N 1
ATOM 572 C CA . MET A 1 79 ? 15.463 2.662 -10.850 1.00 87.19 79 MET A CA 1
ATOM 573 C C . MET A 1 79 ? 16.618 1.675 -10.672 1.00 87.19 79 MET A C 1
ATOM 575 O O . MET A 1 79 ? 16.835 0.806 -11.511 1.00 87.19 79 MET A O 1
ATOM 579 N N . ASP A 1 80 ? 17.412 1.886 -9.629 1.00 88.88 80 ASP A N 1
ATOM 580 C CA . ASP A 1 80 ? 18.497 0.987 -9.246 1.00 88.88 80 ASP A CA 1
ATOM 581 C C . ASP A 1 80 ? 18.018 -0.074 -8.238 1.00 88.88 80 ASP A C 1
ATOM 583 O O . ASP A 1 80 ? 16.888 -0.033 -7.739 1.00 88.88 80 ASP A O 1
ATOM 587 N N . ASP A 1 81 ? 18.888 -1.028 -7.911 1.00 89.19 81 ASP A N 1
ATOM 588 C CA . ASP A 1 81 ? 18.569 -2.107 -6.970 1.00 89.19 81 ASP A CA 1
ATOM 589 C C . ASP A 1 81 ? 18.158 -1.570 -5.592 1.00 89.19 81 ASP A C 1
ATOM 591 O O . ASP A 1 81 ? 17.278 -2.125 -4.932 1.00 89.19 81 ASP A O 1
ATOM 595 N N . ARG A 1 82 ? 18.744 -0.444 -5.162 1.00 89.19 82 ARG A N 1
ATOM 596 C CA . ARG A 1 82 ? 18.403 0.198 -3.888 1.00 89.19 82 ARG A CA 1
ATOM 597 C C . ARG A 1 82 ? 16.974 0.729 -3.910 1.00 89.19 82 ARG A C 1
ATOM 599 O O . ARG A 1 82 ? 16.256 0.571 -2.922 1.00 89.19 82 ARG A O 1
ATOM 606 N N . PHE A 1 83 ? 16.558 1.354 -5.006 1.00 88.44 83 PHE A N 1
ATOM 607 C CA . PHE A 1 83 ? 15.194 1.823 -5.204 1.00 88.44 83 PHE A CA 1
ATOM 608 C C . PHE A 1 83 ? 14.210 0.651 -5.188 1.00 88.44 83 PHE A C 1
ATOM 610 O O . PHE A 1 83 ? 13.226 0.684 -4.446 1.00 88.44 83 PHE A O 1
ATOM 617 N N . VAL A 1 84 ? 14.497 -0.406 -5.954 1.00 89.50 84 VAL A N 1
ATOM 618 C CA . VAL A 1 84 ? 13.648 -1.604 -6.035 1.00 89.50 84 VAL A CA 1
ATOM 619 C C . VAL A 1 84 ? 13.510 -2.269 -4.662 1.00 89.50 84 VAL A C 1
ATOM 621 O O . VAL A 1 84 ? 12.393 -2.567 -4.226 1.00 89.50 84 VAL A O 1
ATOM 624 N N . GLN A 1 85 ? 14.616 -2.429 -3.933 1.00 90.12 85 GLN A N 1
ATOM 625 C CA . GLN A 1 85 ? 14.618 -2.993 -2.585 1.00 90.12 85 GLN A CA 1
ATOM 626 C C . GLN A 1 85 ? 13.831 -2.119 -1.600 1.00 90.12 85 GLN A C 1
ATOM 628 O O . GLN A 1 85 ? 13.015 -2.626 -0.829 1.00 90.12 85 GLN A O 1
ATOM 633 N N . PHE A 1 86 ? 14.044 -0.802 -1.630 1.00 89.38 86 PHE A N 1
ATOM 634 C CA . PHE A 1 86 ? 13.339 0.141 -0.764 1.00 89.38 86 PHE A CA 1
ATOM 635 C C . PHE A 1 86 ? 11.820 0.065 -0.957 1.00 89.38 86 PHE A C 1
ATOM 637 O O . PHE A 1 86 ? 11.084 -0.084 0.019 1.00 89.38 86 PHE A O 1
ATOM 644 N N . TRP A 1 87 ? 11.345 0.106 -2.204 1.00 87.62 87 TRP A N 1
ATOM 645 C CA . TRP A 1 87 ? 9.912 0.039 -2.496 1.00 87.62 87 TRP A CA 1
ATOM 646 C C . TRP A 1 87 ? 9.301 -1.319 -2.177 1.00 87.62 87 TRP A C 1
ATOM 648 O O . TRP A 1 87 ? 8.197 -1.372 -1.633 1.00 87.62 87 TRP A O 1
ATOM 658 N N . SER A 1 88 ? 10.031 -2.404 -2.432 1.00 89.12 88 SER A N 1
ATOM 659 C CA . SER A 1 88 ? 9.594 -3.746 -2.044 1.00 89.12 88 SER A CA 1
ATOM 660 C C . SER A 1 88 ? 9.390 -3.831 -0.531 1.00 89.12 88 SER A C 1
ATOM 662 O O . SER A 1 88 ? 8.338 -4.272 -0.076 1.00 89.12 88 SER A O 1
ATOM 664 N N . ASN A 1 89 ? 10.331 -3.307 0.261 1.00 91.06 89 ASN A N 1
ATOM 665 C CA . ASN A 1 89 ? 10.211 -3.261 1.720 1.00 91.06 89 ASN A CA 1
ATOM 666 C C . ASN A 1 89 ? 9.020 -2.416 2.191 1.00 91.06 89 ASN A C 1
ATOM 668 O O . ASN A 1 89 ? 8.319 -2.819 3.121 1.00 91.06 89 ASN A O 1
ATOM 672 N N . ILE A 1 90 ? 8.756 -1.270 1.550 1.00 89.31 90 ILE A N 1
ATOM 673 C CA . ILE A 1 90 ? 7.572 -0.452 1.853 1.00 89.31 90 ILE A CA 1
ATOM 674 C C . ILE A 1 90 ? 6.292 -1.258 1.629 1.00 89.31 90 ILE A C 1
ATOM 676 O O . ILE A 1 90 ? 5.433 -1.298 2.509 1.00 89.31 90 ILE A O 1
ATOM 680 N N . ILE A 1 91 ? 6.166 -1.938 0.493 1.00 89.50 91 ILE A N 1
ATOM 681 C CA . ILE A 1 91 ? 4.969 -2.721 0.164 1.00 89.50 91 ILE A CA 1
ATOM 682 C C . ILE A 1 91 ? 4.821 -3.914 1.115 1.00 89.50 91 ILE A C 1
ATOM 684 O O . ILE A 1 91 ? 3.731 -4.154 1.635 1.00 89.50 91 ILE A O 1
ATOM 688 N N . PHE A 1 92 ? 5.912 -4.620 1.422 1.00 88.31 92 PHE A N 1
ATOM 689 C CA . PHE A 1 92 ? 5.882 -5.733 2.373 1.00 88.31 92 PHE A CA 1
ATOM 690 C C . PHE A 1 92 ? 5.552 -5.299 3.798 1.00 88.31 92 PHE A C 1
ATOM 692 O O . PHE A 1 92 ? 4.860 -6.030 4.508 1.00 88.31 92 PHE A O 1
ATOM 699 N N . SER A 1 93 ? 5.948 -4.092 4.210 1.00 90.12 93 SER A N 1
ATOM 700 C CA . SER A 1 93 ? 5.583 -3.562 5.529 1.00 90.12 93 SER A CA 1
ATOM 701 C C . SER A 1 93 ? 4.062 -3.473 5.728 1.00 90.12 93 SER A C 1
ATOM 703 O O . SER A 1 93 ? 3.574 -3.616 6.850 1.00 90.12 93 SER A O 1
ATOM 705 N N . ALA A 1 94 ? 3.300 -3.328 4.637 1.00 90.81 94 ALA A N 1
ATOM 706 C CA . ALA A 1 94 ? 1.846 -3.291 4.666 1.00 90.81 94 ALA A CA 1
ATOM 707 C C . ALA A 1 94 ? 1.180 -4.678 4.688 1.00 90.81 94 ALA A C 1
ATOM 709 O O . ALA A 1 94 ? -0.016 -4.762 4.959 1.00 90.81 94 ALA A O 1
ATOM 710 N N . GLN A 1 95 ? 1.903 -5.781 4.464 1.00 89.12 95 GLN A N 1
ATOM 711 C CA . GLN A 1 95 ? 1.283 -7.113 4.494 1.00 89.12 95 GLN A CA 1
ATOM 712 C C . GLN A 1 95 ? 0.686 -7.450 5.859 1.00 89.12 95 GLN A C 1
ATOM 714 O O . GLN A 1 95 ? -0.410 -8.001 5.932 1.00 89.12 95 GLN A O 1
ATOM 719 N N . LYS A 1 96 ? 1.377 -7.090 6.947 1.00 91.12 96 LYS A N 1
ATOM 720 C CA . LYS A 1 96 ? 0.889 -7.338 8.307 1.00 91.12 96 LYS A CA 1
ATOM 721 C C . LYS A 1 96 ? -0.444 -6.622 8.590 1.00 91.12 96 LYS A C 1
ATOM 723 O O . LYS A 1 96 ? -1.380 -7.315 8.993 1.00 91.12 96 LYS A O 1
ATOM 728 N N . PRO A 1 97 ? -0.585 -5.295 8.383 1.00 93.56 97 PRO A N 1
ATOM 729 C CA . PRO A 1 97 ? -1.877 -4.636 8.564 1.00 93.56 97 PRO A CA 1
ATOM 730 C C . PRO A 1 97 ? -2.934 -5.140 7.574 1.00 93.56 97 PRO A C 1
ATOM 732 O O . PRO A 1 97 ? -4.055 -5.394 7.995 1.00 93.56 97 PRO A O 1
ATOM 735 N N . LEU A 1 98 ? -2.598 -5.396 6.303 1.00 93.81 98 LEU A N 1
ATOM 736 C CA . LEU A 1 98 ? -3.561 -5.950 5.338 1.00 93.81 98 LEU A CA 1
ATOM 737 C C . LEU A 1 98 ? -4.086 -7.334 5.756 1.00 93.81 98 LEU A C 1
ATOM 739 O O . LEU A 1 98 ? -5.281 -7.599 5.641 1.00 93.81 98 LEU A O 1
ATOM 743 N N . GLY A 1 99 ? -3.224 -8.198 6.297 1.00 93.19 99 GLY A N 1
ATOM 744 C CA . GLY A 1 99 ? -3.627 -9.486 6.863 1.00 93.19 99 GLY A CA 1
ATOM 745 C C . GLY A 1 99 ? -4.541 -9.336 8.082 1.00 93.19 99 GLY A C 1
ATOM 746 O O . GLY A 1 99 ? -5.532 -10.056 8.196 1.00 93.19 99 GLY A O 1
ATOM 747 N N . ALA A 1 100 ? -4.258 -8.370 8.962 1.00 94.00 100 ALA A N 1
ATOM 748 C CA . ALA A 1 100 ? -5.120 -8.065 10.103 1.00 94.00 100 ALA A CA 1
ATOM 749 C C . ALA A 1 100 ? -6.498 -7.544 9.660 1.00 94.00 100 ALA A C 1
ATOM 751 O O . ALA A 1 100 ? -7.509 -7.997 10.186 1.00 94.00 100 ALA A O 1
ATOM 752 N N . ILE A 1 101 ? -6.545 -6.667 8.653 1.00 95.31 101 ILE A N 1
ATOM 753 C CA . ILE A 1 101 ? -7.787 -6.139 8.068 1.00 95.31 101 ILE A CA 1
ATOM 754 C C . ILE A 1 101 ? -8.624 -7.279 7.471 1.00 95.31 101 ILE A C 1
ATOM 756 O O . ILE A 1 101 ? -9.806 -7.403 7.789 1.00 95.31 101 ILE A O 1
ATOM 760 N N . ALA A 1 102 ? -8.011 -8.155 6.666 1.00 94.12 102 ALA A N 1
ATOM 761 C CA . ALA A 1 102 ? -8.679 -9.345 6.130 1.00 94.12 102 ALA A CA 1
ATOM 762 C C . ALA A 1 102 ? -9.285 -10.215 7.242 1.00 94.12 102 ALA A C 1
ATOM 764 O O . ALA A 1 102 ? -10.437 -10.633 7.138 1.00 94.12 102 ALA A O 1
ATOM 765 N N . ALA A 1 103 ? -8.538 -10.450 8.325 1.00 93.12 103 ALA A N 1
ATOM 766 C CA . ALA A 1 103 ? -9.020 -11.225 9.464 1.00 93.12 103 ALA A CA 1
ATOM 767 C C . ALA A 1 103 ? -10.183 -10.532 10.198 1.00 93.12 103 ALA A C 1
ATOM 769 O O . ALA A 1 103 ? -11.189 -11.180 10.483 1.00 93.12 103 ALA A O 1
ATOM 770 N N . THR A 1 104 ? -10.083 -9.222 10.460 1.00 93.69 104 THR A N 1
ATOM 771 C CA . THR A 1 104 ? -11.133 -8.423 11.118 1.00 93.69 104 THR A CA 1
ATOM 772 C C . THR A 1 104 ? -12.444 -8.446 10.335 1.00 93.69 104 THR A C 1
ATOM 774 O O . THR A 1 104 ? -13.509 -8.575 10.933 1.00 93.69 104 THR A O 1
ATOM 777 N N . HIS A 1 105 ? -12.377 -8.363 9.006 1.00 92.00 105 HIS A N 1
ATOM 778 C CA . HIS A 1 105 ? -13.556 -8.372 8.137 1.00 92.00 105 HIS A CA 1
ATOM 779 C C . HIS A 1 105 ? -13.920 -9.763 7.598 1.00 92.00 105 HIS A C 1
ATOM 781 O O . HIS A 1 105 ? -14.836 -9.867 6.785 1.00 92.00 105 HIS A O 1
ATOM 787 N N . GLN A 1 106 ? -13.216 -10.817 8.032 1.00 92.25 106 GLN A N 1
ATOM 788 C CA . GLN A 1 106 ? -13.404 -12.202 7.584 1.00 92.25 106 GLN A CA 1
ATOM 789 C C . GLN A 1 106 ? -13.451 -12.338 6.051 1.00 92.25 106 GLN A C 1
ATOM 791 O O . GLN A 1 106 ? -14.255 -13.085 5.493 1.00 92.25 106 GLN A O 1
ATOM 796 N N . CYS A 1 107 ? -12.588 -11.597 5.355 1.00 91.75 107 CYS A N 1
ATOM 797 C CA . CYS A 1 107 ? -12.545 -11.545 3.899 1.00 91.75 107 CYS A CA 1
ATOM 798 C C . CYS A 1 107 ? -11.163 -11.939 3.359 1.00 91.75 107 CYS A C 1
ATOM 800 O O . CYS A 1 107 ? -10.176 -12.024 4.088 1.00 91.75 107 CYS A O 1
ATOM 802 N N . SER A 1 108 ? -11.078 -12.205 2.055 1.00 91.56 108 SER A N 1
ATOM 803 C CA . SER A 1 108 ? -9.787 -12.429 1.400 1.00 91.56 108 SER A CA 1
ATOM 804 C C . SER A 1 108 ? -9.049 -11.105 1.184 1.00 91.56 108 SER A C 1
ATOM 806 O O . SER A 1 108 ? -9.683 -10.073 0.960 1.00 91.56 108 SER A O 1
ATOM 808 N N . LEU A 1 109 ? -7.709 -11.137 1.132 1.00 89.56 109 LEU A N 1
ATOM 809 C CA . LEU A 1 109 ? -6.893 -9.961 0.775 1.00 89.56 109 LEU A CA 1
ATOM 810 C C . LEU A 1 109 ? -7.372 -9.298 -0.530 1.00 89.56 109 LEU A C 1
ATOM 812 O O . LEU A 1 109 ? -7.379 -8.078 -0.649 1.00 89.56 109 LEU A O 1
ATOM 816 N N . ALA A 1 110 ? -7.842 -10.092 -1.498 1.00 88.81 110 ALA A N 1
ATOM 817 C CA . ALA A 1 110 ? -8.363 -9.593 -2.771 1.00 88.81 110 ALA A CA 1
ATOM 818 C C . ALA A 1 110 ? -9.620 -8.724 -2.629 1.00 88.81 110 ALA A C 1
ATOM 820 O O . ALA A 1 110 ? -9.832 -7.822 -3.442 1.00 88.81 110 ALA A O 1
ATOM 821 N N . SER A 1 111 ? -10.415 -8.966 -1.588 1.00 91.31 111 SER A N 1
ATOM 822 C CA . SER A 1 111 ? -11.715 -8.326 -1.363 1.00 91.31 111 SER A CA 1
ATOM 823 C C . SER A 1 111 ? -11.642 -7.122 -0.428 1.00 91.31 111 SER A C 1
ATOM 825 O O . SER A 1 111 ? -12.654 -6.457 -0.232 1.00 91.31 111 SER A O 1
ATOM 827 N N . ILE A 1 112 ? -10.465 -6.824 0.139 1.00 93.50 112 ILE A N 1
ATOM 828 C CA . ILE A 1 112 ? -10.281 -5.631 0.967 1.00 93.50 112 ILE A CA 1
ATOM 829 C C . ILE A 1 112 ? -10.571 -4.385 0.124 1.00 93.50 112 ILE A C 1
ATOM 831 O O . ILE A 1 112 ? -10.038 -4.216 -0.984 1.00 93.50 112 ILE A O 1
ATOM 835 N N . THR A 1 113 ? -11.409 -3.519 0.686 1.00 92.06 113 THR A N 1
ATOM 836 C CA . THR A 1 113 ? -11.784 -2.212 0.139 1.00 92.06 113 THR A CA 1
ATOM 837 C C . THR A 1 113 ? -10.988 -1.088 0.797 1.00 92.06 113 THR A C 1
ATOM 839 O O . THR A 1 113 ? -10.493 -1.235 1.914 1.00 92.06 113 THR A O 1
ATOM 842 N N . THR A 1 114 ? -10.896 0.065 0.130 1.00 91.88 114 THR A N 1
ATOM 843 C CA . THR A 1 114 ? -10.242 1.257 0.692 1.00 91.88 114 THR A CA 1
ATOM 844 C C . THR A 1 114 ? -10.878 1.686 2.018 1.00 91.88 114 THR A C 1
ATOM 846 O O . THR A 1 114 ? -10.156 1.947 2.976 1.00 91.88 114 THR A O 1
ATOM 849 N N . ALA A 1 115 ? -12.213 1.673 2.104 1.00 91.75 115 ALA A N 1
ATOM 850 C CA . ALA A 1 115 ? -12.945 2.028 3.321 1.00 91.75 115 ALA A CA 1
ATOM 851 C C . ALA A 1 115 ? -12.554 1.139 4.513 1.00 91.75 115 ALA A C 1
ATOM 853 O O . ALA A 1 115 ? -12.215 1.652 5.570 1.00 91.75 115 ALA A O 1
ATOM 854 N N . GLN A 1 116 ? -12.472 -0.183 4.317 1.00 94.50 116 GLN A N 1
ATOM 855 C CA . GLN A 1 116 ? -12.051 -1.116 5.373 1.00 94.50 116 GLN A CA 1
ATOM 856 C C . GLN A 1 116 ? -10.621 -0.856 5.867 1.00 94.50 116 GLN A C 1
ATOM 858 O O . GLN A 1 116 ? -10.333 -1.035 7.047 1.00 94.50 116 GLN A O 1
ATOM 863 N N . ILE A 1 117 ? -9.716 -0.427 4.980 1.00 94.81 117 ILE A N 1
ATOM 864 C CA . ILE A 1 117 ? -8.353 -0.054 5.382 1.00 94.81 117 ILE A CA 1
ATOM 865 C C . ILE A 1 117 ? -8.393 1.203 6.256 1.00 94.81 117 ILE A C 1
ATOM 867 O O . ILE A 1 117 ? -7.764 1.226 7.313 1.00 94.81 117 ILE A O 1
ATOM 871 N N . ILE A 1 118 ? -9.133 2.231 5.832 1.00 93.25 118 ILE A N 1
ATOM 872 C CA . ILE A 1 118 ? -9.264 3.495 6.568 1.00 93.25 118 ILE A CA 1
ATOM 873 C C . ILE A 1 118 ? -9.876 3.245 7.951 1.00 93.25 118 ILE A C 1
ATOM 875 O O . ILE A 1 118 ? -9.267 3.624 8.951 1.00 93.25 118 ILE A O 1
ATOM 879 N N . ASP A 1 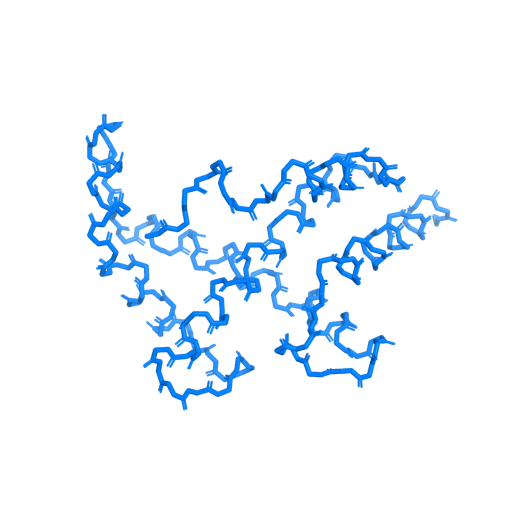119 ? -11.006 2.537 8.012 1.00 93.75 119 ASP A N 1
ATOM 880 C CA . ASP A 1 119 ? -11.728 2.236 9.252 1.00 93.75 119 ASP A CA 1
ATOM 881 C C . ASP A 1 119 ? -10.844 1.490 10.262 1.00 93.75 119 ASP A C 1
ATOM 883 O O . ASP A 1 119 ? -10.815 1.814 11.453 1.00 93.75 119 ASP A O 1
ATOM 887 N N . TRP A 1 120 ? -10.076 0.501 9.795 1.00 95.50 120 TRP A N 1
ATOM 888 C CA . TRP A 1 120 ? -9.198 -0.285 10.659 1.00 95.50 120 TRP A CA 1
ATOM 889 C C . TRP A 1 120 ? -8.050 0.549 11.234 1.00 95.50 120 TRP A C 1
ATOM 891 O O . TRP A 1 120 ? -7.769 0.480 12.434 1.00 95.50 120 TRP A O 1
ATOM 901 N N . PHE A 1 121 ? -7.393 1.364 10.404 1.00 94.56 121 PHE A N 1
ATOM 902 C CA . PHE A 1 121 ? -6.313 2.227 10.877 1.00 94.56 121 PHE A CA 1
ATOM 903 C C . PHE A 1 121 ? -6.831 3.347 11.792 1.00 94.56 121 PHE A C 1
ATOM 905 O O . PHE A 1 121 ? -6.143 3.719 12.745 1.00 94.56 121 PHE A O 1
ATOM 912 N N . GLU A 1 122 ? -8.039 3.863 11.557 1.00 93.44 122 GLU A N 1
ATOM 913 C CA . GLU A 1 122 ? -8.678 4.826 12.455 1.00 93.44 122 GLU A CA 1
ATOM 914 C C . GLU A 1 122 ? -8.965 4.201 13.829 1.00 93.44 122 GLU A C 1
ATOM 916 O O . GLU A 1 122 ? -8.635 4.789 14.863 1.00 93.44 122 GLU A O 1
ATOM 921 N N . ALA A 1 123 ? -9.507 2.979 13.861 1.00 91.94 123 ALA A N 1
ATOM 922 C CA . ALA A 1 123 ? -9.719 2.236 15.101 1.00 91.94 123 ALA A CA 1
ATOM 923 C C . ALA A 1 123 ? -8.400 1.980 15.853 1.00 91.94 123 ALA A C 1
ATOM 925 O O . ALA A 1 123 ? -8.337 2.147 17.073 1.00 91.94 123 ALA A O 1
ATOM 926 N N . GLN A 1 124 ? -7.329 1.633 15.132 1.00 90.94 124 GLN A N 1
ATOM 927 C CA . GLN A 1 124 ? -6.006 1.421 15.719 1.00 90.94 124 GLN A CA 1
ATOM 928 C C . GLN A 1 124 ? -5.398 2.718 16.277 1.00 90.94 124 GLN A C 1
ATOM 930 O O . GLN A 1 124 ? -4.843 2.705 17.377 1.00 90.94 124 GLN A O 1
ATOM 935 N N . SER A 1 125 ? -5.545 3.840 15.568 1.00 89.94 125 SER A N 1
ATOM 936 C CA . SER A 1 125 ? -5.074 5.151 16.031 1.00 89.94 125 SER A CA 1
ATOM 937 C C . SER A 1 125 ? -5.778 5.558 17.331 1.00 89.94 125 SER A C 1
ATOM 939 O O . SER A 1 125 ? -5.118 5.885 18.320 1.00 89.94 125 SER A O 1
ATOM 941 N N . LYS A 1 126 ? -7.111 5.414 17.388 1.00 88.38 126 LYS A N 1
ATOM 942 C CA . LYS A 1 126 ? -7.915 5.666 18.599 1.00 88.38 126 LYS A CA 1
ATOM 943 C C . LYS A 1 126 ? -7.485 4.788 19.775 1.00 88.38 126 LYS A C 1
ATOM 945 O O . LYS A 1 126 ? -7.338 5.296 20.883 1.00 88.38 126 LYS A O 1
ATOM 950 N N . ALA A 1 127 ? -7.236 3.500 19.535 1.00 86.56 127 ALA A N 1
ATOM 951 C CA . ALA A 1 127 ? -6.761 2.582 20.570 1.00 86.56 127 ALA A CA 1
ATOM 952 C C . ALA A 1 127 ? -5.383 2.982 21.124 1.00 86.56 127 ALA A C 1
ATOM 954 O O . ALA A 1 127 ? -5.163 2.874 22.324 1.00 86.56 127 ALA A O 1
ATOM 955 N N . SER A 1 128 ? -4.482 3.488 20.273 1.00 80.50 128 SER A N 1
ATOM 956 C CA . SER A 1 128 ? -3.142 3.933 20.688 1.00 80.50 128 SER A CA 1
ATOM 957 C C . SER A 1 128 ? -3.117 5.273 21.433 1.00 80.50 128 SER A C 1
ATOM 959 O O . SER A 1 128 ? -2.157 5.564 22.136 1.00 80.50 128 SER A O 1
ATOM 961 N N . LEU A 1 129 ? -4.158 6.097 21.272 1.00 73.81 129 LEU A N 1
ATOM 962 C CA . LEU A 1 129 ? -4.321 7.374 21.976 1.00 73.81 129 LEU A CA 1
ATOM 963 C C . LEU A 1 129 ? -5.002 7.214 23.345 1.00 73.81 129 LEU A C 1
ATOM 965 O O . LEU A 1 129 ? -4.909 8.113 24.177 1.00 73.81 129 LEU A O 1
ATOM 969 N N . GLY A 1 130 ? -5.715 6.103 23.560 1.00 62.50 130 GLY A N 1
ATOM 970 C CA . GLY A 1 130 ? -6.400 5.780 24.816 1.00 62.50 130 GLY A CA 1
ATOM 971 C C . GLY A 1 130 ? -5.634 4.829 25.748 1.00 62.50 130 GLY A C 1
ATOM 972 O O . GLY A 1 130 ? -6.168 4.499 26.806 1.00 62.50 130 GLY A O 1
ATOM 973 N N . SER A 1 131 ? -4.438 4.373 25.353 1.00 51.75 131 SER A N 1
ATOM 974 C CA . SER A 1 131 ? -3.523 3.515 26.129 1.00 51.75 131 SER A CA 1
ATOM 975 C C . SER A 1 131 ? -2.386 4.316 26.748 1.00 51.75 131 SER A C 1
ATOM 977 O O . SER A 1 131 ? -2.066 4.065 27.928 1.00 51.75 131 SER A O 1
#